Protein AF-A0AAE3T8Y6-F1 (afdb_monomer_lite)

Foldseek 3Di:
DDPLPVQLVVQLVVVQCCCCVPVVDHDDSVVSSVVSNCVSVVPPPPPPPPD

Radius of gyration: 13.04 Å; chains: 1; bounding box: 32×16×39 Å

Sequence (51 aa):
MTKSQENIKRSQEFIQRIMKERFGQDVPDEDLERAARDLCDAIPGREKEAA

Structure (mmCIF, N/CA/C/O backbone):
data_AF-A0AAE3T8Y6-F1
#
_entry.id   AF-A0AAE3T8Y6-F1
#
loop_
_atom_site.group_PDB
_atom_site.id
_atom_site.type_symbol
_atom_site.label_atom_id
_atom_site.label_alt_id
_atom_site.label_comp_id
_atom_site.label_asym_id
_atom_site.label_entity_id
_atom_site.label_seq_id
_atom_site.pdbx_PDB_ins_code
_atom_site.Cartn_x
_atom_site.Cartn_y
_atom_site.Cartn_z
_atom_site.occupancy
_atom_site.B_iso_or_equiv
_atom_site.auth_seq_id
_atom_site.auth_comp_id
_atom_site.auth_asym_id
_atom_site.auth_atom_id
_atom_site.pdbx_PDB_model_num
ATOM 1 N N . MET A 1 1 ? 18.041 10.481 -5.748 1.00 42.56 1 MET A N 1
ATOM 2 C CA . MET A 1 1 ? 17.419 9.284 -5.147 1.00 42.56 1 MET A CA 1
ATOM 3 C C . MET A 1 1 ? 16.009 9.128 -5.741 1.00 42.56 1 MET A C 1
ATOM 5 O O . MET A 1 1 ? 15.543 10.040 -6.412 1.00 42.56 1 MET A O 1
ATOM 9 N N . THR A 1 2 ? 15.322 8.015 -5.478 1.00 50.69 2 THR A N 1
ATOM 10 C CA . THR A 1 2 ? 13.906 8.043 -5.035 1.00 50.69 2 THR A CA 1
ATOM 11 C C . THR A 1 2 ? 12.707 8.195 -5.991 1.00 50.69 2 THR A C 1
ATOM 13 O O . THR A 1 2 ? 11.602 8.140 -5.465 1.00 50.69 2 THR A O 1
ATOM 16 N N . LYS A 1 3 ? 12.796 8.242 -7.335 1.00 53.84 3 LYS A N 1
ATOM 17 C CA . LYS A 1 3 ? 11.550 8.171 -8.160 1.00 53.84 3 LYS A CA 1
ATOM 18 C C . LYS A 1 3 ? 10.735 6.889 -7.894 1.00 53.84 3 LYS A C 1
ATOM 20 O O . LYS A 1 3 ? 9.520 6.953 -7.770 1.00 53.84 3 LYS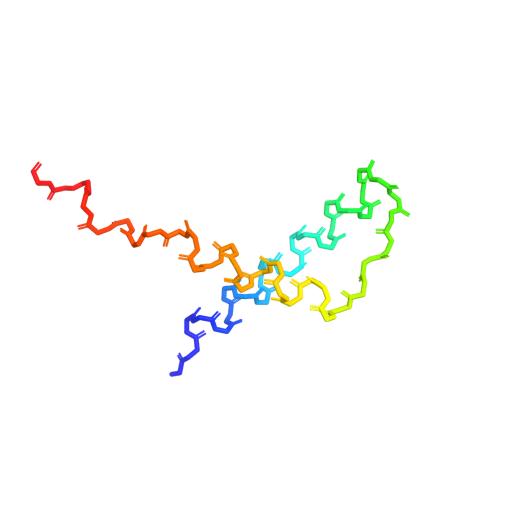 A O 1
ATOM 25 N N . SER A 1 4 ? 11.396 5.745 -7.708 1.00 72.50 4 SER A N 1
ATOM 26 C CA . SER A 1 4 ? 10.701 4.483 -7.412 1.00 72.50 4 SER A CA 1
ATOM 27 C C . SER A 1 4 ? 10.105 4.434 -6.001 1.00 72.50 4 SER A C 1
ATOM 29 O O . SER A 1 4 ? 8.995 3.947 -5.843 1.00 72.50 4 SER A O 1
ATOM 31 N N . GLN A 1 5 ? 10.780 4.970 -4.975 1.00 74.81 5 GLN A N 1
ATOM 32 C CA . GLN A 1 5 ? 10.236 4.958 -3.605 1.00 74.81 5 GLN A CA 1
ATOM 33 C C . GLN A 1 5 ? 9.037 5.898 -3.437 1.00 74.81 5 GLN A C 1
ATOM 35 O O . GLN A 1 5 ? 8.072 5.535 -2.770 1.00 74.81 5 GLN A O 1
ATOM 40 N N . GLU A 1 6 ? 9.071 7.084 -4.050 1.00 81.88 6 GLU A N 1
ATOM 41 C CA . GLU A 1 6 ? 7.932 8.005 -4.006 1.00 81.88 6 GLU A CA 1
ATOM 42 C C . GLU A 1 6 ? 6.719 7.419 -4.746 1.00 81.88 6 GLU A C 1
ATOM 44 O O . GLU A 1 6 ? 5.599 7.482 -4.243 1.00 81.88 6 GLU A O 1
ATOM 49 N N . ASN A 1 7 ? 6.939 6.767 -5.893 1.00 83.69 7 ASN A N 1
ATOM 50 C CA . ASN A 1 7 ? 5.879 6.079 -6.631 1.00 83.69 7 ASN A CA 1
ATOM 51 C C . ASN A 1 7 ? 5.273 4.905 -5.851 1.00 83.69 7 ASN A C 1
ATOM 53 O O . ASN A 1 7 ? 4.049 4.760 -5.844 1.00 83.69 7 ASN A O 1
ATOM 57 N N . ILE A 1 8 ? 6.102 4.105 -5.170 1.00 85.25 8 ILE A N 1
ATOM 58 C CA . ILE A 1 8 ? 5.626 3.016 -4.307 1.00 85.25 8 ILE A CA 1
ATOM 59 C C . ILE A 1 8 ? 4.755 3.595 -3.193 1.00 85.25 8 ILE A C 1
ATOM 61 O O . ILE A 1 8 ? 3.615 3.170 -3.042 1.00 85.25 8 ILE A O 1
ATOM 65 N N . LYS A 1 9 ? 5.226 4.630 -2.489 1.00 87.44 9 LYS A N 1
ATOM 66 C CA . LYS A 1 9 ? 4.465 5.250 -1.396 1.00 87.44 9 LYS A CA 1
ATOM 67 C C . LYS A 1 9 ? 3.110 5.792 -1.862 1.00 87.44 9 LYS A C 1
ATOM 69 O O . LYS A 1 9 ? 2.085 5.502 -1.255 1.00 87.44 9 LYS A O 1
ATOM 74 N N . ARG A 1 10 ? 3.079 6.509 -2.990 1.00 88.75 10 ARG A N 1
ATOM 75 C CA . ARG A 1 10 ? 1.823 7.023 -3.567 1.00 88.75 10 ARG A CA 1
ATOM 76 C C . ARG A 1 10 ? 0.875 5.899 -3.983 1.00 88.75 10 ARG A C 1
ATOM 78 O O . ARG A 1 10 ? -0.338 6.044 -3.849 1.00 88.75 10 ARG A O 1
ATOM 85 N N . SER A 1 11 ? 1.418 4.788 -4.475 1.00 89.00 11 SER A N 1
ATOM 86 C CA . SER A 1 11 ? 0.631 3.607 -4.836 1.00 89.00 11 SER A CA 1
ATOM 87 C C . SER A 1 11 ? 0.076 2.905 -3.593 1.00 89.00 11 SER A C 1
ATOM 89 O O . SER A 1 11 ? -1.092 2.529 -3.599 1.00 89.00 11 SER A O 1
ATOM 91 N N . GLN A 1 12 ? 0.846 2.807 -2.503 1.00 90.88 12 GLN A N 1
ATOM 92 C CA . GLN A 1 12 ? 0.366 2.282 -1.218 1.00 90.88 12 GLN A CA 1
ATOM 93 C C . GLN A 1 12 ? -0.805 3.107 -0.680 1.00 90.88 12 GLN A C 1
ATOM 95 O O . GLN A 1 12 ? -1.859 2.547 -0.389 1.00 90.88 12 GLN A O 1
ATOM 100 N N . GLU A 1 13 ? -0.655 4.434 -0.614 1.00 91.12 13 GLU A N 1
ATOM 101 C CA . GLU A 1 13 ? -1.716 5.335 -0.144 1.00 91.12 13 GLU A CA 1
ATOM 102 C C . GLU A 1 13 ? -2.983 5.209 -1.001 1.00 91.12 13 GLU A C 1
ATOM 104 O O . GLU A 1 13 ? -4.101 5.199 -0.481 1.00 91.12 13 GLU A O 1
ATOM 109 N N . PHE A 1 14 ? -2.821 5.064 -2.320 1.00 90.56 14 PHE A N 1
ATOM 110 C CA . PHE A 1 14 ? -3.936 4.845 -3.235 1.00 90.56 14 PHE A CA 1
ATOM 111 C C . PHE A 1 14 ? -4.655 3.518 -2.963 1.00 90.56 14 PHE A C 1
ATOM 113 O O . PHE A 1 14 ? -5.878 3.510 -2.817 1.00 90.56 14 PHE A O 1
ATOM 120 N N . ILE A 1 15 ? -3.919 2.40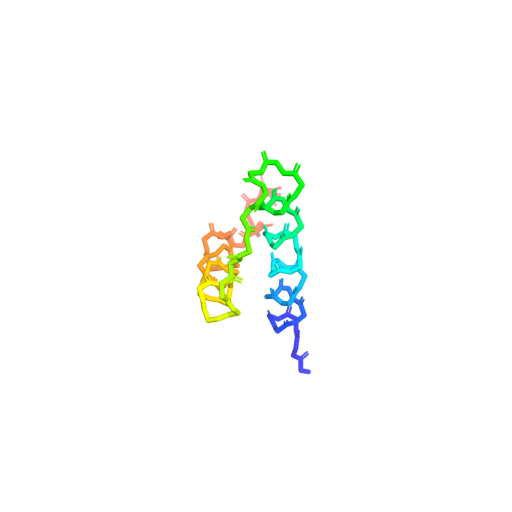8 -2.855 1.00 89.12 15 ILE A N 1
ATOM 121 C CA . ILE A 1 15 ? -4.502 1.082 -2.606 1.00 89.12 15 ILE A CA 1
ATOM 122 C C . ILE A 1 15 ? -5.201 1.064 -1.243 1.00 89.12 15 ILE A C 1
ATOM 124 O O . ILE A 1 15 ? -6.354 0.644 -1.161 1.00 89.12 15 ILE A O 1
ATOM 128 N N . GLN A 1 16 ? -4.559 1.587 -0.195 1.00 91.75 16 GLN A N 1
ATOM 129 C CA . GLN A 1 16 ? -5.133 1.662 1.150 1.00 91.75 16 GLN A CA 1
ATOM 130 C C . GLN A 1 16 ? -6.446 2.445 1.149 1.00 91.75 16 GLN A C 1
ATOM 132 O O . GLN A 1 16 ? -7.455 1.994 1.695 1.00 91.75 16 GLN A O 1
ATOM 137 N N . ARG A 1 17 ? -6.455 3.607 0.491 1.00 93.06 17 ARG A N 1
ATOM 138 C CA . ARG A 1 17 ? -7.639 4.451 0.381 1.00 93.06 17 ARG A CA 1
ATOM 139 C C . ARG A 1 17 ? -8.779 3.737 -0.348 1.00 93.06 17 ARG A C 1
ATOM 141 O O . ARG A 1 17 ? -9.899 3.741 0.153 1.00 93.06 17 ARG A O 1
ATOM 148 N N . ILE A 1 18 ? -8.510 3.089 -1.482 1.00 92.56 18 ILE A N 1
ATOM 149 C CA . ILE A 1 18 ? -9.531 2.347 -2.236 1.00 92.56 18 ILE A CA 1
ATOM 150 C C . ILE A 1 18 ? -10.073 1.169 -1.422 1.00 92.56 18 ILE A C 1
ATOM 152 O O . ILE A 1 18 ? -11.289 0.993 -1.352 1.00 92.56 18 ILE A O 1
ATOM 156 N N . MET A 1 19 ? -9.202 0.394 -0.773 1.00 91.56 19 MET A N 1
ATOM 157 C CA . MET A 1 19 ? -9.601 -0.758 0.044 1.00 91.56 19 MET A CA 1
ATOM 158 C C . MET A 1 19 ? -10.490 -0.333 1.216 1.00 91.56 19 MET A C 1
ATOM 160 O O . MET A 1 19 ? -11.536 -0.938 1.465 1.00 91.56 19 MET A O 1
ATOM 164 N N . LYS A 1 20 ? -10.158 0.789 1.853 1.00 92.38 20 LYS A N 1
ATOM 165 C CA . LYS A 1 20 ? -10.949 1.355 2.943 1.00 92.38 20 LYS A CA 1
ATOM 166 C C . LYS A 1 20 ? -12.267 1.975 2.473 1.00 92.38 20 LYS A C 1
ATOM 168 O O . LYS A 1 20 ? -13.306 1.689 3.056 1.00 92.38 20 LYS A O 1
ATOM 173 N N . GLU A 1 21 ? -12.255 2.794 1.420 1.00 93.81 21 GLU A N 1
ATOM 174 C CA . GLU A 1 21 ? -13.453 3.497 0.928 1.00 93.81 21 GLU A CA 1
ATOM 175 C C . GLU A 1 21 ? -14.446 2.567 0.217 1.00 93.81 21 GLU A C 1
ATOM 177 O O . GLU A 1 21 ? -15.652 2.792 0.287 1.00 93.81 2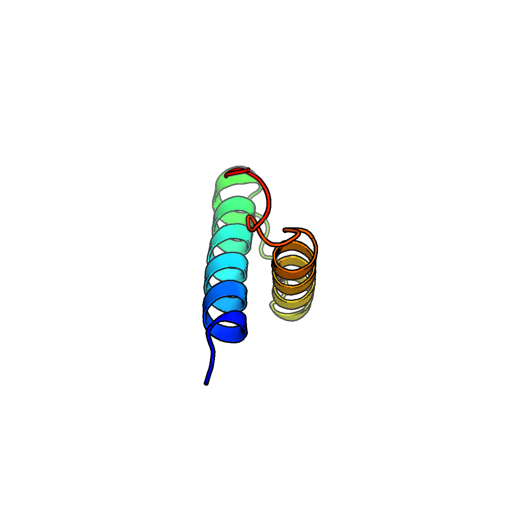1 GLU A O 1
ATOM 182 N N . ARG A 1 22 ? -13.963 1.545 -0.500 1.00 92.88 22 ARG A N 1
ATOM 183 C CA . ARG A 1 22 ? -14.815 0.661 -1.314 1.00 92.88 22 ARG A CA 1
ATOM 184 C C . ARG A 1 22 ? -15.192 -0.631 -0.611 1.00 92.88 22 ARG A C 1
ATOM 186 O O . ARG A 1 22 ? -16.299 -1.114 -0.822 1.00 92.88 22 ARG A O 1
ATOM 193 N N . PHE A 1 23 ? -14.288 -1.176 0.197 1.00 91.25 23 PHE A N 1
ATOM 194 C CA . PHE A 1 23 ? -14.459 -2.495 0.806 1.00 91.25 23 PHE A CA 1
ATOM 195 C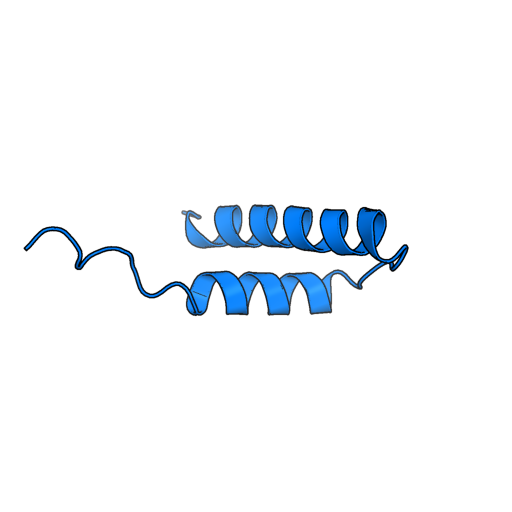 C . PHE A 1 23 ? -14.501 -2.443 2.336 1.00 91.25 23 PHE A C 1
ATOM 197 O O . PHE A 1 23 ? -14.800 -3.454 2.963 1.00 91.25 23 PHE A O 1
ATOM 204 N N . GLY A 1 24 ? -14.219 -1.288 2.955 1.00 92.69 24 GLY A N 1
ATOM 205 C CA . GLY A 1 24 ? -14.142 -1.170 4.413 1.00 92.69 24 GLY A CA 1
ATOM 206 C C . GLY A 1 24 ? -13.034 -2.029 5.028 1.00 92.69 24 GLY A C 1
ATOM 207 O O . GLY A 1 24 ? -13.069 -2.289 6.228 1.00 92.69 24 GLY A O 1
ATOM 208 N N . GLN A 1 25 ? -12.078 -2.493 4.217 1.00 90.62 25 GLN A N 1
ATOM 209 C CA . GLN A 1 25 ? -10.985 -3.350 4.657 1.00 90.62 25 GLN A CA 1
ATOM 210 C C . GLN A 1 25 ? -9.735 -2.525 4.926 1.00 90.62 25 GLN A C 1
ATOM 212 O O . GLN A 1 25 ? -9.317 -1.714 4.099 1.00 90.62 25 GLN A O 1
ATOM 217 N N . ASP A 1 26 ? -9.128 -2.786 6.078 1.00 88.69 26 ASP A N 1
ATOM 218 C CA . ASP A 1 26 ? -7.799 -2.298 6.408 1.00 88.69 26 ASP A CA 1
ATOM 219 C C . ASP A 1 26 ? -6.784 -3.356 5.958 1.00 88.69 26 ASP A C 1
ATOM 221 O O . ASP A 1 26 ? -6.901 -4.533 6.311 1.00 88.69 26 ASP A O 1
ATOM 225 N N . VAL A 1 27 ? -5.854 -2.956 5.092 1.00 87.50 27 VAL A N 1
ATOM 226 C CA . VAL A 1 27 ? -4.848 -3.850 4.509 1.00 87.50 27 VAL A CA 1
ATOM 227 C C . VAL A 1 27 ? -3.525 -3.613 5.235 1.00 87.50 27 VAL A C 1
ATOM 229 O O . VAL A 1 27 ? -3.149 -2.450 5.386 1.00 87.50 27 VAL A O 1
ATOM 232 N N . PRO A 1 28 ? -2.809 -4.672 5.656 1.00 91.44 28 PRO A N 1
ATOM 233 C CA . PRO A 1 28 ? -1.504 -4.532 6.292 1.00 91.44 28 PRO A CA 1
ATOM 234 C C . PRO A 1 28 ? -0.511 -3.779 5.401 1.00 91.44 28 PRO A C 1
ATOM 236 O O . PRO A 1 28 ? -0.481 -3.984 4.185 1.00 91.44 28 PRO A O 1
ATOM 239 N N . ASP A 1 29 ? 0.355 -2.964 6.006 1.00 87.19 29 ASP A N 1
ATOM 240 C CA . ASP A 1 29 ? 1.375 -2.191 5.285 1.00 87.19 29 ASP A CA 1
ATOM 241 C C . ASP A 1 29 ? 2.301 -3.063 4.419 1.00 87.19 29 ASP A C 1
ATOM 243 O O . ASP A 1 29 ? 2.694 -2.642 3.332 1.00 87.19 29 ASP A O 1
ATOM 247 N N . GLU A 1 30 ? 2.612 -4.289 4.857 1.00 89.25 30 GLU A N 1
ATOM 248 C CA . GLU A 1 30 ? 3.461 -5.230 4.110 1.00 89.25 30 GLU A CA 1
ATOM 249 C C . GLU A 1 30 ? 2.801 -5.684 2.795 1.00 89.25 30 GLU A C 1
ATOM 251 O O . GLU A 1 30 ? 3.431 -5.664 1.733 1.00 89.25 30 GLU A O 1
ATOM 256 N N . ASP A 1 31 ? 1.506 -6.017 2.835 1.00 90.25 31 ASP A N 1
ATOM 257 C CA . ASP A 1 31 ? 0.734 -6.382 1.645 1.00 90.25 31 ASP A CA 1
ATOM 258 C C . ASP A 1 31 ? 0.539 -5.181 0.711 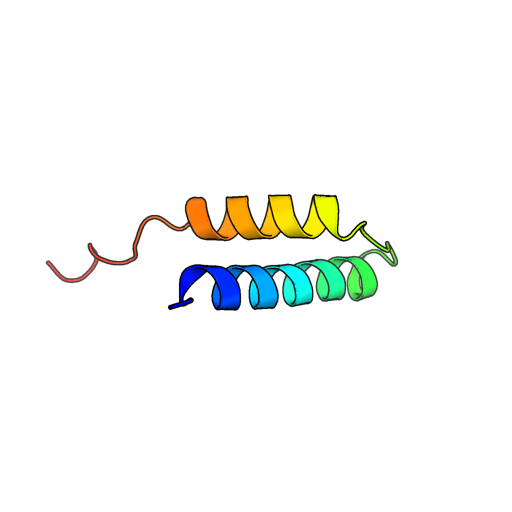1.00 90.25 31 ASP A C 1
ATOM 260 O O . ASP A 1 31 ? 0.643 -5.325 -0.511 1.00 90.25 31 ASP A O 1
ATOM 264 N N . LEU A 1 32 ? 0.310 -3.989 1.276 1.00 89.62 32 LEU A N 1
ATOM 265 C CA . LEU A 1 32 ? 0.242 -2.739 0.516 1.00 89.62 32 LEU A CA 1
ATOM 266 C C . LEU A 1 32 ? 1.567 -2.440 -0.184 1.00 89.62 32 LEU A C 1
ATOM 268 O O . LEU A 1 32 ? 1.559 -2.055 -1.352 1.00 89.62 32 LEU A O 1
ATOM 272 N N . GLU A 1 33 ? 2.701 -2.615 0.501 1.00 89.31 33 GLU A N 1
ATOM 273 C CA . GLU A 1 33 ? 4.027 -2.382 -0.077 1.00 89.31 33 GLU A CA 1
ATOM 274 C C . GLU A 1 33 ? 4.305 -3.334 -1.234 1.00 89.31 33 GLU A C 1
ATOM 276 O O . GLU A 1 33 ? 4.746 -2.893 -2.298 1.00 89.31 33 GLU A O 1
ATOM 281 N N . ARG A 1 34 ? 4.004 -4.625 -1.054 1.00 89.25 34 ARG A N 1
ATOM 282 C CA . ARG A 1 34 ? 4.164 -5.616 -2.118 1.00 89.25 34 ARG A CA 1
ATOM 283 C C . ARG A 1 34 ? 3.297 -5.260 -3.323 1.00 89.25 34 ARG A C 1
ATOM 285 O O . ARG A 1 34 ? 3.825 -5.140 -4.421 1.00 89.25 34 ARG A O 1
ATOM 292 N N . ALA A 1 35 ? 2.010 -4.983 -3.112 1.00 88.69 35 ALA A N 1
ATOM 293 C CA . ALA A 1 35 ? 1.096 -4.608 -4.188 1.00 88.69 35 ALA A CA 1
ATOM 294 C C . ALA A 1 35 ? 1.532 -3.323 -4.911 1.00 88.69 35 ALA A C 1
ATOM 296 O O . ALA A 1 35 ? 1.473 -3.247 -6.134 1.00 88.69 35 ALA A O 1
ATOM 297 N N . ALA A 1 36 ? 2.008 -2.318 -4.176 1.00 88.88 36 ALA A N 1
ATOM 298 C CA . ALA A 1 36 ? 2.514 -1.076 -4.747 1.00 88.88 36 ALA A CA 1
ATOM 299 C C . ALA A 1 36 ? 3.802 -1.273 -5.559 1.00 88.88 36 ALA A C 1
ATOM 301 O O . ALA A 1 36 ? 3.972 -0.629 -6.596 1.00 88.88 36 ALA A O 1
ATOM 302 N N . ARG A 1 37 ? 4.700 -2.157 -5.108 1.00 86.88 37 ARG A N 1
ATOM 303 C CA . ARG A 1 37 ? 5.909 -2.544 -5.847 1.00 86.88 37 ARG A CA 1
ATOM 304 C C . ARG A 1 37 ? 5.557 -3.296 -7.122 1.00 86.88 37 ARG A C 1
ATOM 306 O O . ARG A 1 37 ? 6.014 -2.872 -8.176 1.00 86.88 37 ARG A O 1
ATOM 313 N N . ASP A 1 38 ? 4.715 -4.325 -7.035 1.00 87.06 38 ASP A N 1
ATOM 314 C CA . ASP A 1 38 ? 4.210 -5.067 -8.197 1.00 87.06 38 ASP A CA 1
ATOM 315 C C . ASP A 1 38 ? 3.557 -4.124 -9.211 1.00 87.06 38 ASP A C 1
ATOM 317 O O . ASP A 1 38 ? 3.825 -4.210 -10.401 1.00 87.06 38 ASP A O 1
ATOM 321 N N . LEU A 1 39 ? 2.756 -3.159 -8.753 1.00 83.81 39 LEU A N 1
ATOM 322 C CA . LEU A 1 39 ? 2.094 -2.190 -9.626 1.00 83.81 39 LEU A CA 1
ATOM 323 C C . LEU A 1 39 ? 3.082 -1.212 -10.276 1.00 83.81 39 LEU A C 1
ATOM 325 O O . LEU A 1 39 ? 2.892 -0.824 -11.423 1.00 83.81 39 LEU A O 1
ATOM 329 N N . CYS A 1 40 ? 4.150 -0.830 -9.574 1.00 82.00 40 CYS A N 1
ATOM 330 C CA . CYS A 1 40 ? 5.222 -0.021 -10.154 1.00 82.00 40 CYS A CA 1
ATOM 331 C C . CYS A 1 40 ? 6.078 -0.809 -11.158 1.00 82.00 40 CYS A C 1
ATOM 333 O O . CYS A 1 40 ? 6.532 -0.220 -12.136 1.00 82.00 40 CYS A O 1
ATOM 335 N N . ASP A 1 41 ? 6.300 -2.103 -10.921 1.00 82.06 41 ASP A N 1
ATOM 336 C CA . ASP A 1 41 ? 7.079 -2.997 -11.791 1.00 82.06 41 ASP A CA 1
ATOM 337 C C . ASP A 1 41 ? 6.279 -3.412 -13.042 1.00 82.06 41 ASP A C 1
ATOM 339 O O . ASP A 1 41 ? 6.800 -3.448 -14.155 1.00 82.06 41 ASP A O 1
ATOM 343 N N . ALA A 1 42 ? 4.969 -3.621 -12.876 1.00 78.38 42 ALA A N 1
ATOM 344 C CA . ALA A 1 42 ? 4.030 -4.010 -13.926 1.00 78.38 42 ALA A CA 1
ATOM 345 C C . ALA A 1 42 ? 3.623 -2.867 -14.867 1.00 78.38 42 ALA A C 1
ATOM 347 O O . ALA A 1 42 ? 2.893 -3.115 -15.827 1.00 78.38 42 ALA A O 1
ATOM 348 N N . ILE A 1 43 ? 4.064 -1.628 -14.624 1.00 69.50 43 ILE A N 1
ATOM 349 C CA . ILE A 1 43 ? 4.001 -0.556 -15.622 1.00 69.50 43 ILE A CA 1
ATOM 350 C C . ILE A 1 43 ? 5.304 -0.646 -16.428 1.00 69.50 43 ILE A C 1
ATOM 352 O O . ILE A 1 43 ? 6.293 -0.013 -16.044 1.00 69.50 43 ILE A O 1
ATOM 356 N N . PRO A 1 44 ? 5.353 -1.407 -17.546 1.00 58.38 44 PRO A N 1
ATOM 357 C CA . PRO A 1 44 ? 6.483 -1.314 -18.453 1.00 58.38 44 PRO A CA 1
ATOM 358 C C . PRO A 1 44 ? 6.593 0.149 -18.865 1.00 58.38 44 PRO A C 1
ATOM 360 O O . PRO A 1 44 ? 5.589 0.771 -19.229 1.00 58.38 44 PRO A O 1
ATOM 363 N N . GLY A 1 45 ? 7.796 0.710 -18.730 1.00 55.47 45 GLY A N 1
ATOM 364 C CA . GLY A 1 45 ? 8.069 2.110 -19.019 1.00 55.47 45 GLY A CA 1
ATOM 365 C C . GLY A 1 45 ? 7.328 2.545 -20.277 1.00 55.47 45 GLY A C 1
ATOM 366 O O . GLY A 1 45 ? 7.453 1.929 -21.337 1.00 55.47 45 GLY A O 1
ATOM 367 N N . ARG A 1 46 ? 6.527 3.602 -20.144 1.00 53.97 46 ARG A N 1
ATOM 368 C CA . ARG A 1 46 ? 5.820 4.295 -21.226 1.00 53.97 46 ARG A CA 1
ATOM 369 C C . ARG A 1 46 ? 6.829 5.016 -22.144 1.00 53.97 46 ARG A C 1
ATOM 371 O O . ARG A 1 46 ? 6.690 6.195 -22.431 1.00 53.97 46 ARG A O 1
ATOM 378 N N . GLU A 1 47 ? 7.890 4.320 -22.545 1.00 55.78 47 GLU A N 1
ATOM 379 C CA . GLU A 1 47 ? 9.005 4.803 -23.363 1.00 55.78 47 GLU A CA 1
ATOM 380 C C . GLU A 1 47 ? 8.884 4.340 -24.827 1.00 55.78 47 GLU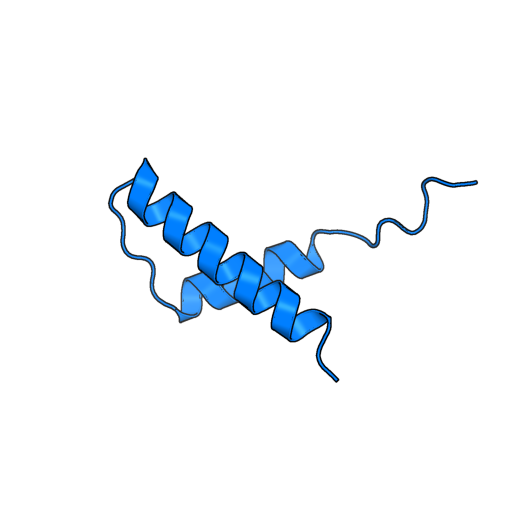 A C 1
ATOM 382 O O . GLU A 1 47 ? 9.776 4.594 -25.628 1.00 55.78 47 GLU A O 1
ATOM 387 N N . LYS A 1 48 ? 7.781 3.683 -25.217 1.00 51.06 48 LYS A N 1
ATOM 388 C CA . LYS A 1 48 ? 7.533 3.269 -26.610 1.00 51.06 48 LYS A CA 1
ATOM 389 C C . LYS A 1 48 ? 6.111 3.548 -27.099 1.00 51.06 48 LYS A C 1
ATOM 391 O O . LYS A 1 48 ? 5.478 2.673 -27.666 1.00 51.06 48 LYS A O 1
ATOM 396 N N . GLU A 1 49 ? 5.620 4.769 -26.925 1.00 45.75 49 GLU A N 1
ATOM 397 C CA . GLU A 1 49 ? 4.513 5.289 -27.749 1.00 45.75 49 GLU A CA 1
ATOM 398 C C . GLU A 1 49 ? 4.822 6.732 -28.177 1.00 45.75 49 GLU A C 1
ATOM 400 O O . GLU A 1 49 ? 4.104 7.679 -27.877 1.00 45.75 49 GLU A O 1
ATOM 405 N N . ALA A 1 50 ? 5.977 6.893 -28.822 1.00 45.88 50 ALA A N 1
ATOM 406 C CA . ALA A 1 50 ? 6.340 8.039 -29.653 1.00 45.88 50 ALA A CA 1
ATOM 407 C C . ALA A 1 50 ? 7.435 7.571 -30.632 1.00 45.88 50 ALA A C 1
ATOM 409 O O . ALA A 1 50 ? 8.590 7.975 -30.526 1.00 45.88 50 ALA A O 1
ATOM 410 N N . ALA A 1 51 ? 7.091 6.622 -31.505 1.00 42.53 51 ALA A N 1
ATOM 411 C CA . ALA A 1 51 ? 7.897 6.219 -32.656 1.00 42.53 51 ALA A CA 1
ATOM 412 C C . ALA A 1 51 ? 7.044 6.368 -33.916 1.00 42.53 51 ALA A C 1
ATOM 414 O O . ALA A 1 51 ? 5.841 6.030 -33.827 1.00 42.53 51 ALA A O 1
#

pLDDT: mean 79.48, std 16.14, range [42.53, 93.81]

Secondary structure (DSSP, 8-state):
--HHHHHHHHHHHHHHHHHHHHH-PPPPHHHHHHHHHHHHHSS--S-SS--

Organism: NCBI:txid3033385